Protein AF-A0A9E8CZF1-F1 (afdb_monomer_lite)

Organism: NCBI:txid2993536

Secondary structure (DSSP, 8-state):
---THHHHHHHHHHHHHHHHHHHHHHHHHHHS-----HHHHSPPSTTSPPPS-------THHHHHHHSSHHHHHHHHHHHHH--GGGG--

Foldseek 3Di:
DDDCVVCVVVVVCVCVVVVVVVVVVVCCVVVPDDDDDPVVVDDDDPPDHDDDDPDDDDDCVVVVVVPDPDVVVVVVVVVVVPDDVVVVVD

Structure (mmCIF, N/CA/C/O backbone):
data_AF-A0A9E8CZF1-F1
#
_entry.id   AF-A0A9E8CZF1-F1
#
loop_
_atom_site.group_PDB
_atom_site.id
_atom_site.type_symbol
_atom_site.label_atom_id
_atom_site.label_alt_id
_atom_site.label_comp_id
_atom_site.label_asym_id
_atom_site.label_entity_id
_atom_site.label_seq_id
_atom_site.pdbx_PDB_ins_code
_atom_site.Cartn_x
_atom_site.Cartn_y
_atom_site.Cartn_z
_atom_site.occupancy
_atom_site.B_iso_or_equiv
_atom_site.auth_seq_id
_atom_site.auth_comp_id
_atom_site.auth_asym_id
_atom_site.auth_atom_id
_atom_site.pdbx_PDB_model_num
ATOM 1 N N . MET A 1 1 ? 25.228 -12.741 -19.225 1.00 51.66 1 MET A N 1
ATOM 2 C CA . MET A 1 1 ? 25.778 -13.317 -17.979 1.00 51.66 1 MET A CA 1
ATOM 3 C C . MET A 1 1 ? 25.120 -12.579 -16.821 1.00 51.66 1 MET A C 1
ATOM 5 O O . MET A 1 1 ? 25.378 -11.394 -16.687 1.00 51.66 1 MET A O 1
ATOM 9 N N . PHE A 1 2 ? 24.201 -13.205 -16.080 1.00 57.28 2 PHE A N 1
ATOM 10 C CA . PHE A 1 2 ? 23.531 -12.559 -14.941 1.00 57.28 2 PHE A CA 1
ATOM 11 C C . PHE A 1 2 ? 24.503 -12.466 -13.759 1.00 57.28 2 PHE A C 1
ATOM 13 O O . PHE A 1 2 ? 24.958 -13.494 -13.259 1.00 57.28 2 PHE A O 1
ATOM 20 N N . LEU A 1 3 ? 24.840 -11.249 -13.329 1.00 65.25 3 LEU A N 1
ATOM 21 C CA . LEU A 1 3 ? 25.666 -10.997 -12.149 1.00 65.25 3 LEU A CA 1
ATOM 22 C C . LEU A 1 3 ? 24.741 -10.879 -10.929 1.00 65.25 3 LEU A C 1
ATOM 24 O O . LEU A 1 3 ? 24.223 -9.812 -10.621 1.00 65.25 3 LEU A O 1
ATOM 28 N N . LEU A 1 4 ? 24.503 -12.004 -10.248 1.00 71.12 4 LEU A N 1
ATOM 29 C CA . LEU A 1 4 ? 23.620 -12.078 -9.071 1.00 71.12 4 LEU A CA 1
ATOM 30 C C . LEU A 1 4 ? 24.039 -11.119 -7.941 1.00 71.12 4 LEU A C 1
ATOM 32 O O . LEU A 1 4 ? 23.198 -10.678 -7.16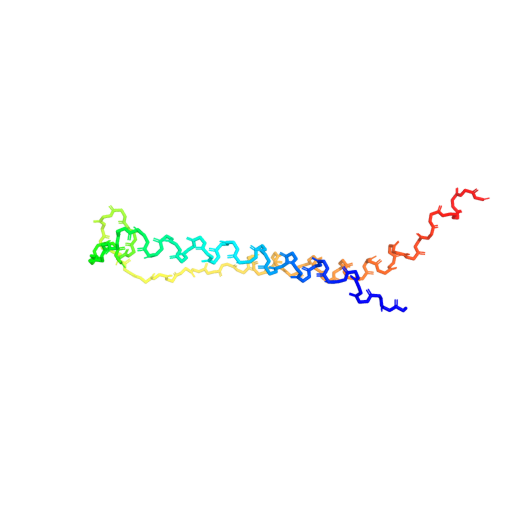9 1.00 71.12 4 LEU A O 1
ATOM 36 N N . TYR A 1 5 ? 25.317 -10.733 -7.903 1.00 70.06 5 TYR A N 1
ATOM 37 C CA . TYR A 1 5 ? 25.879 -9.817 -6.911 1.00 70.06 5 TYR A CA 1
ATOM 38 C C . TYR A 1 5 ? 25.190 -8.441 -6.872 1.00 70.06 5 TYR A C 1
ATOM 40 O O . TYR A 1 5 ? 25.079 -7.835 -5.811 1.00 70.06 5 TYR A O 1
ATOM 48 N N . GLU A 1 6 ? 24.678 -7.948 -8.003 1.00 72.88 6 GLU A N 1
ATOM 49 C CA . GLU A 1 6 ? 23.976 -6.656 -8.048 1.00 72.88 6 GLU A CA 1
ATOM 50 C C . GLU A 1 6 ? 22.579 -6.722 -7.405 1.00 72.88 6 GLU A C 1
ATOM 52 O O . GLU A 1 6 ? 22.075 -5.719 -6.898 1.00 72.88 6 GLU A O 1
ATOM 57 N N . TYR A 1 7 ? 21.976 -7.914 -7.347 1.00 85.75 7 TYR A N 1
ATOM 58 C CA . TYR A 1 7 ? 20.661 -8.140 -6.739 1.00 85.75 7 TYR A CA 1
ATOM 59 C C . TYR A 1 7 ? 20.722 -8.308 -5.214 1.00 85.75 7 TYR A C 1
ATOM 61 O O . TYR A 1 7 ? 19.698 -8.158 -4.549 1.00 85.75 7 TYR A O 1
ATOM 69 N N . GLU A 1 8 ? 21.898 -8.562 -4.636 1.00 86.50 8 GLU A N 1
ATOM 70 C CA . GLU A 1 8 ? 22.070 -8.672 -3.178 1.00 86.50 8 GLU A CA 1
ATOM 71 C C . GLU A 1 8 ? 21.655 -7.372 -2.472 1.00 86.50 8 GLU A C 1
ATOM 73 O O . GLU A 1 8 ? 20.907 -7.385 -1.491 1.00 86.50 8 GLU A O 1
ATOM 78 N N . SER A 1 9 ? 22.054 -6.226 -3.036 1.00 88.06 9 SER A N 1
ATOM 79 C CA . SER A 1 9 ? 21.656 -4.899 -2.551 1.00 88.06 9 SER A CA 1
ATOM 80 C C . SER A 1 9 ? 20.145 -4.674 -2.643 1.00 88.06 9 SER A C 1
ATOM 82 O O . SER A 1 9 ? 19.560 -4.062 -1.749 1.00 88.06 9 SER A O 1
ATOM 84 N N . PHE A 1 10 ? 19.497 -5.190 -3.693 1.00 91.19 10 PHE A N 1
ATOM 85 C CA . PHE A 1 10 ? 18.046 -5.107 -3.855 1.00 91.19 10 PHE A CA 1
ATOM 86 C C . PHE A 1 10 ? 17.318 -5.887 -2.754 1.00 91.19 10 PHE A C 1
ATOM 88 O O . PHE A 1 10 ? 16.428 -5.340 -2.102 1.00 91.19 10 PHE A O 1
ATOM 95 N N . TRP A 1 11 ? 17.724 -7.133 -2.493 1.00 92.25 11 TRP A N 1
ATOM 96 C CA . TRP A 1 11 ? 17.116 -7.956 -1.445 1.00 92.25 11 TRP A CA 1
ATOM 97 C C . TRP A 1 11 ? 17.340 -7.379 -0.050 1.00 92.25 11 TRP A C 1
ATOM 99 O O . TRP A 1 11 ? 16.398 -7.310 0.742 1.00 92.25 11 TRP A O 1
ATOM 109 N N . ALA A 1 12 ? 18.554 -6.902 0.236 1.00 92.75 12 ALA A N 1
ATOM 110 C CA . ALA A 1 12 ? 18.857 -6.225 1.491 1.00 92.75 12 ALA A CA 1
ATOM 111 C C . ALA A 1 12 ? 17.958 -4.994 1.692 1.00 92.75 12 ALA A C 1
ATOM 113 O O . ALA A 1 12 ? 17.349 -4.832 2.752 1.00 92.75 12 ALA A O 1
ATOM 114 N N . PHE A 1 13 ? 17.811 -4.159 0.659 1.00 94.56 13 PHE A N 1
ATOM 115 C CA . PHE A 1 13 ? 16.935 -2.993 0.707 1.00 94.56 13 PHE A CA 1
ATOM 116 C C . PHE A 1 13 ? 15.464 -3.377 0.905 1.00 94.56 13 PHE A C 1
ATOM 118 O O . PHE A 1 13 ? 14.775 -2.771 1.728 1.00 94.56 13 PHE A O 1
ATOM 125 N N . LEU A 1 14 ? 14.972 -4.397 0.199 1.00 95.69 14 LEU A N 1
ATOM 126 C CA . LEU A 1 14 ? 13.588 -4.865 0.297 1.00 95.69 14 LEU A CA 1
ATOM 127 C C . LEU A 1 14 ? 13.254 -5.363 1.711 1.00 95.69 14 LEU A C 1
ATOM 129 O O . LEU A 1 14 ? 12.203 -5.018 2.254 1.00 95.69 14 LEU A O 1
ATOM 133 N N . ILE A 1 15 ? 14.167 -6.113 2.335 1.00 97.06 15 ILE A N 1
ATOM 134 C CA . ILE A 1 15 ? 14.006 -6.606 3.710 1.00 97.06 15 ILE A CA 1
ATOM 135 C C . ILE A 1 15 ? 13.991 -5.444 4.706 1.00 97.06 15 ILE A C 1
ATOM 137 O O . ILE A 1 15 ? 13.100 -5.378 5.551 1.0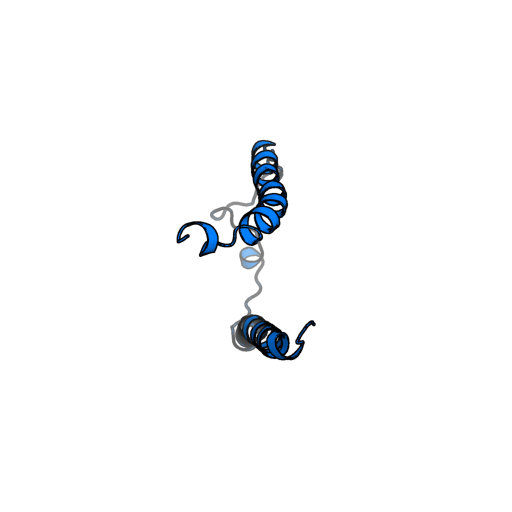0 97.06 15 ILE A O 1
ATOM 141 N N . ILE A 1 16 ? 14.945 -4.512 4.607 1.00 97.38 16 ILE A N 1
ATOM 142 C CA . ILE A 1 16 ? 15.035 -3.375 5.534 1.00 97.38 16 ILE A CA 1
ATOM 143 C C . ILE A 1 16 ? 13.801 -2.475 5.391 1.00 97.38 16 ILE A C 1
ATOM 145 O O . ILE A 1 16 ? 13.148 -2.160 6.386 1.00 97.38 16 ILE A O 1
ATOM 149 N N . SER A 1 17 ? 13.449 -2.097 4.159 1.00 97.44 17 SER A N 1
ATOM 150 C CA . SER A 1 17 ? 12.317 -1.205 3.877 1.00 97.44 17 SER A CA 1
ATOM 151 C C . SER A 1 17 ? 10.973 -1.800 4.289 1.00 97.44 17 SER A C 1
ATOM 153 O O . SER A 1 17 ? 10.140 -1.070 4.817 1.00 97.44 17 SER A O 1
ATOM 155 N N . SER A 1 18 ? 10.774 -3.110 4.124 1.00 97.75 18 SER A N 1
ATOM 156 C CA . SER A 1 18 ? 9.564 -3.804 4.588 1.00 97.75 18 SER A CA 1
ATOM 157 C C . SER A 1 18 ? 9.576 -4.039 6.101 1.00 97.75 18 SER A C 1
ATOM 159 O O . SER A 1 18 ? 8.532 -4.001 6.749 1.00 97.75 18 SER A O 1
ATOM 161 N N . GLY A 1 19 ? 10.754 -4.254 6.692 1.00 98.25 19 GLY A N 1
ATOM 162 C CA . GLY A 1 19 ? 10.920 -4.484 8.125 1.00 98.25 19 GLY A CA 1
ATOM 163 C C . GLY A 1 19 ? 10.564 -3.262 8.970 1.00 98.25 19 GLY A C 1
ATOM 164 O O . GLY A 1 19 ? 9.930 -3.408 10.013 1.00 98.25 19 GLY A O 1
ATOM 165 N N . ILE A 1 20 ? 10.903 -2.056 8.509 1.00 98.00 20 ILE A N 1
ATOM 166 C CA . ILE A 1 20 ? 10.611 -0.800 9.219 1.00 98.00 20 ILE A CA 1
ATOM 167 C C . ILE A 1 20 ? 9.111 -0.622 9.542 1.00 98.00 20 ILE A C 1
ATOM 169 O O . ILE A 1 20 ? 8.798 -0.457 10.724 1.00 98.00 20 ILE A O 1
ATOM 173 N N . PRO A 1 21 ? 8.160 -0.662 8.583 1.00 98.00 21 PRO A N 1
ATOM 174 C CA . PRO A 1 21 ? 6.740 -0.499 8.888 1.00 98.00 21 PRO A CA 1
ATOM 175 C C . PRO A 1 21 ? 6.202 -1.642 9.752 1.00 98.00 21 PRO A C 1
ATOM 177 O O . PRO A 1 21 ? 5.406 -1.390 10.652 1.00 98.00 21 PRO A O 1
ATOM 180 N N . ILE A 1 22 ? 6.671 -2.879 9.549 1.00 98.06 22 ILE A N 1
ATOM 181 C CA . ILE A 1 22 ? 6.283 -4.023 10.387 1.00 98.06 22 ILE A CA 1
ATOM 182 C C . ILE A 1 22 ? 6.685 -3.771 11.844 1.00 98.06 22 ILE A C 1
ATOM 184 O O . ILE A 1 22 ? 5.852 -3.879 12.743 1.00 98.06 22 ILE A O 1
ATOM 188 N N . LEU A 1 23 ? 7.939 -3.380 12.083 1.00 97.81 23 LEU A N 1
ATOM 189 C CA . LEU A 1 23 ? 8.430 -3.051 13.419 1.00 97.81 23 LEU A CA 1
ATOM 190 C C . LEU A 1 23 ? 7.678 -1.859 14.016 1.00 97.81 23 LEU A C 1
ATOM 192 O O . LEU A 1 23 ? 7.311 -1.908 15.187 1.00 97.81 23 LEU A O 1
ATOM 196 N N . ALA A 1 24 ? 7.390 -0.825 13.225 1.00 97.06 24 ALA A N 1
ATOM 197 C CA . ALA A 1 24 ? 6.619 0.327 13.683 1.00 97.06 24 ALA A CA 1
ATOM 198 C C . ALA A 1 24 ? 5.209 -0.074 14.153 1.00 97.06 24 ALA A C 1
ATOM 200 O O . ALA A 1 24 ? 4.787 0.332 15.239 1.00 97.06 24 ALA A O 1
ATOM 201 N N . PHE A 1 25 ? 4.502 -0.916 13.391 1.00 96.31 25 PHE A N 1
ATOM 202 C CA . PHE A 1 25 ? 3.189 -1.430 13.788 1.00 96.31 25 PHE A CA 1
ATOM 203 C C . PHE A 1 25 ? 3.264 -2.340 15.020 1.00 96.31 25 PHE A C 1
ATOM 205 O O . PHE A 1 25 ? 2.408 -2.227 15.898 1.00 96.31 25 PHE A O 1
ATOM 212 N N . LEU A 1 26 ? 4.288 -3.194 15.134 1.00 96.44 26 LEU A N 1
ATOM 213 C CA . LEU A 1 26 ? 4.495 -4.045 16.313 1.00 96.44 26 LEU A CA 1
ATOM 214 C C . LEU A 1 26 ? 4.746 -3.213 17.575 1.00 96.44 26 LEU A C 1
ATOM 216 O O . LEU A 1 26 ? 4.087 -3.422 18.591 1.00 96.44 26 LEU A O 1
ATOM 220 N N . ILE A 1 27 ? 5.653 -2.237 17.501 1.00 96.44 27 ILE A N 1
ATOM 221 C CA . ILE A 1 27 ? 5.957 -1.331 18.615 1.00 96.44 27 ILE A CA 1
ATOM 222 C C . ILE A 1 27 ? 4.700 -0.549 19.010 1.00 96.44 27 ILE A C 1
ATOM 224 O O . ILE A 1 27 ? 4.371 -0.477 20.194 1.00 96.44 27 ILE A O 1
ATOM 228 N N . SER A 1 28 ? 3.966 -0.005 18.034 1.00 94.56 28 SER A N 1
ATOM 229 C CA . SER A 1 28 ? 2.712 0.715 18.279 1.00 94.56 28 SER A CA 1
ATOM 230 C C . SER A 1 28 ? 1.659 -0.170 18.956 1.00 94.56 28 SER A C 1
ATOM 232 O O . SER A 1 28 ? 1.018 0.269 19.910 1.00 94.56 28 SER A O 1
ATOM 234 N N . GLY A 1 29 ? 1.518 -1.423 18.516 1.00 91.50 29 GLY A N 1
ATOM 235 C CA . GLY A 1 29 ? 0.575 -2.381 19.092 1.00 91.50 29 GLY A CA 1
ATOM 236 C C . GLY A 1 29 ? 0.924 -2.830 20.514 1.00 91.50 29 GLY A C 1
ATOM 237 O O . GLY A 1 29 ? 0.014 -3.134 21.283 1.00 91.50 29 GLY A O 1
ATOM 238 N N . VAL A 1 30 ? 2.214 -2.857 20.873 1.00 94.56 30 VAL A N 1
ATOM 239 C CA . VAL A 1 30 ? 2.684 -3.256 22.213 1.00 94.56 30 VAL A CA 1
ATOM 240 C C . VAL A 1 30 ? 2.688 -2.084 23.198 1.00 94.56 30 VAL A C 1
ATOM 242 O O . VAL A 1 30 ? 2.282 -2.256 24.344 1.00 94.56 30 VAL A O 1
ATOM 245 N N . LEU A 1 31 ? 3.148 -0.901 22.780 1.00 95.25 31 LEU A N 1
ATOM 246 C CA . LEU A 1 31 ? 3.287 0.263 23.665 1.00 95.25 31 LEU A CA 1
ATOM 247 C C . LEU A 1 31 ? 2.014 1.117 23.757 1.00 95.25 31 LEU A C 1
ATOM 249 O O . LEU A 1 31 ? 1.824 1.833 24.740 1.00 95.25 31 LEU A O 1
ATOM 253 N N . GLY A 1 32 ? 1.160 1.091 22.733 1.00 90.31 32 GLY A N 1
ATOM 254 C CA . GLY A 1 32 ? -0.037 1.923 22.671 1.00 90.31 32 GLY A CA 1
ATOM 255 C C . GLY A 1 32 ? -1.167 1.417 23.579 1.00 90.31 32 GLY A C 1
ATOM 256 O O . GLY A 1 32 ? -1.386 0.210 23.683 1.00 90.31 32 GLY A O 1
ATOM 257 N N . PRO A 1 33 ? -1.957 2.308 24.208 1.00 87.88 33 PRO A N 1
ATOM 258 C CA . PRO A 1 33 ? -3.122 1.896 24.981 1.00 87.88 33 PRO A CA 1
ATOM 259 C C . PRO A 1 33 ? -4.206 1.309 24.064 1.00 87.88 33 PRO A C 1
ATOM 261 O O . PRO A 1 33 ? -4.853 2.008 23.277 1.00 87.88 33 PRO A O 1
ATOM 264 N N . VAL A 1 34 ? -4.461 0.009 24.196 1.00 82.31 34 VAL A N 1
ATOM 265 C CA . VAL A 1 34 ? -5.488 -0.689 23.416 1.00 82.31 34 VAL A CA 1
ATOM 266 C C . VAL A 1 34 ? -6.830 -0.639 24.147 1.00 82.31 34 VAL A C 1
ATOM 268 O O . VAL A 1 34 ? -7.183 -1.532 24.912 1.00 82.31 34 VAL A O 1
ATOM 271 N N . ARG A 1 35 ? -7.631 0.402 23.890 1.00 84.00 35 ARG A N 1
ATOM 272 C CA . ARG A 1 35 ? -9.053 0.411 24.283 1.00 84.00 35 ARG A CA 1
ATOM 273 C C . ARG A 1 35 ? -9.882 -0.250 23.186 1.00 84.00 35 ARG A C 1
ATOM 275 O O . ARG A 1 35 ? -9.908 0.266 22.069 1.00 84.00 35 ARG A O 1
ATOM 282 N N . LYS A 1 36 ? -10.544 -1.364 23.508 1.00 82.06 36 LYS A N 1
ATOM 283 C CA . LYS A 1 36 ? -11.542 -2.031 22.658 1.00 82.06 36 LYS A CA 1
ATOM 284 C C . LYS A 1 36 ? -12.921 -1.697 23.216 1.00 82.06 36 LYS A C 1
ATOM 286 O O . LYS A 1 36 ? -13.243 -2.099 24.327 1.00 82.06 36 LYS A O 1
ATOM 291 N N . GLY A 1 37 ? -13.690 -0.901 22.485 1.00 87.31 37 GLY A N 1
ATOM 292 C CA . GLY A 1 37 ? -15.073 -0.569 22.820 1.00 87.31 37 GLY A CA 1
ATOM 293 C C . GLY A 1 37 ? -15.947 -0.759 21.583 1.00 87.31 37 GLY A C 1
ATOM 294 O O . GLY A 1 37 ? -15.414 -0.615 20.482 1.00 87.31 37 GLY A O 1
ATOM 295 N N . PRO A 1 38 ? -17.243 -1.072 21.744 1.00 84.81 38 PRO A N 1
ATOM 296 C CA . PRO A 1 38 ? -18.142 -1.345 20.622 1.00 84.81 38 PRO A CA 1
ATOM 297 C C . PRO A 1 38 ? -18.161 -0.191 19.609 1.00 84.81 38 PRO A C 1
ATOM 299 O O . PRO A 1 38 ? -17.960 -0.428 18.428 1.00 84.81 38 PRO A O 1
ATOM 302 N N . GLU A 1 39 ? -18.226 1.052 20.090 1.00 85.00 39 GLU A N 1
ATOM 303 C CA . GLU A 1 39 ? -18.218 2.269 19.259 1.00 85.00 39 GLU A CA 1
ATOM 304 C C . GLU A 1 39 ? -16.902 2.513 18.501 1.00 85.00 39 GLU A C 1
ATOM 306 O O . GLU A 1 39 ? -16.869 3.142 17.455 1.00 85.00 39 GLU A O 1
ATOM 311 N N . LYS A 1 40 ? -15.767 2.031 19.021 1.00 85.56 40 LYS A N 1
ATOM 312 C CA . LYS A 1 40 ? -14.472 2.176 18.332 1.00 85.56 40 LYS A CA 1
ATOM 313 C C . LYS A 1 40 ? -14.294 1.124 17.232 1.00 85.56 40 LYS A C 1
ATOM 315 O O . LYS A 1 40 ? -13.421 1.264 16.382 1.00 85.56 40 LYS A O 1
ATOM 320 N N . LEU A 1 41 ? -15.052 0.033 17.320 1.00 89.25 41 LEU A N 1
ATOM 321 C CA . LEU A 1 41 ? -15.011 -1.092 16.390 1.00 89.25 41 LEU A CA 1
ATOM 322 C C . LEU A 1 41 ? -16.161 -1.045 15.373 1.00 89.25 41 LEU A C 1
ATOM 324 O O . LEU A 1 41 ? -16.175 -1.871 14.463 1.00 89.25 41 LEU A O 1
ATOM 328 N N . SER A 1 42 ? -17.107 -0.113 15.518 1.00 87.94 42 SER A N 1
ATOM 329 C CA . SER A 1 42 ? -18.142 0.154 14.525 1.00 87.94 42 SER A CA 1
ATOM 330 C C . SER A 1 42 ? -17.591 1.000 13.373 1.00 87.94 42 SER A C 1
ATOM 332 O O . SER A 1 42 ? -16.614 1.741 13.511 1.00 87.94 42 SER A O 1
ATOM 334 N N . SER A 1 43 ? -18.212 0.862 12.202 1.00 88.19 43 SER A N 1
ATOM 335 C CA . SER A 1 43 ? -17.935 1.728 11.058 1.00 88.19 43 SER A CA 1
ATOM 336 C C . SER A 1 43 ? -18.332 3.167 11.378 1.00 88.19 43 SER A C 1
ATOM 338 O O . SER A 1 43 ? -19.384 3.412 11.964 1.00 88.19 43 SER A O 1
ATOM 340 N N . TYR A 1 44 ? -17.500 4.121 10.967 1.00 86.81 44 TYR A N 1
ATOM 341 C CA . TYR A 1 44 ? -17.794 5.537 11.150 1.00 86.81 44 TYR A CA 1
ATOM 342 C C . TYR A 1 44 ? -18.916 5.993 10.205 1.00 86.81 44 TYR A C 1
ATOM 344 O O . TYR A 1 44 ? -18.735 5.963 8.992 1.00 86.81 44 TYR A O 1
ATOM 352 N N . GLU A 1 45 ? -20.023 6.472 10.774 1.00 87.31 45 GLU A N 1
ATOM 353 C CA . GLU A 1 45 ? -21.170 7.044 10.048 1.00 87.31 45 GLU A CA 1
ATOM 354 C C . GLU A 1 45 ? -21.682 8.305 10.780 1.00 87.31 45 GLU A C 1
ATOM 356 O O . GLU A 1 45 ? -22.839 8.419 11.172 1.00 87.31 45 GLU A O 1
ATOM 361 N N . SER A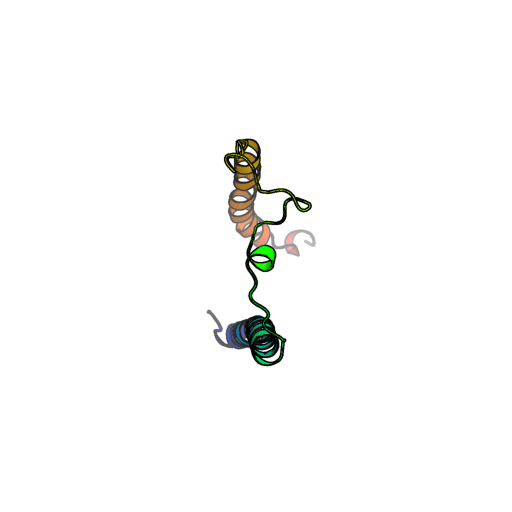 1 46 ? -20.772 9.242 11.090 1.00 86.12 46 SER A N 1
ATOM 362 C CA . SER A 1 46 ? -21.085 10.527 11.753 1.00 86.12 46 SER A CA 1
ATOM 363 C C . SER A 1 46 ? -21.909 10.436 13.058 1.00 86.12 46 SER A C 1
ATOM 365 O O . SER A 1 46 ? -22.560 11.404 13.447 1.00 86.12 46 SER A O 1
ATOM 367 N N . GLY A 1 47 ? -21.841 9.301 13.765 1.00 84.25 47 GLY A N 1
ATOM 368 C CA . GLY A 1 47 ? -22.565 9.048 15.019 1.00 84.25 47 GLY A CA 1
ATOM 369 C C . GLY A 1 47 ? -23.970 8.460 14.846 1.00 84.25 47 GLY A C 1
ATOM 370 O O . GLY A 1 47 ? -24.730 8.421 15.811 1.00 84.25 47 GLY A O 1
ATOM 371 N N . ILE A 1 48 ? -24.327 8.028 13.635 1.00 84.31 48 ILE A N 1
ATOM 372 C CA . ILE A 1 48 ? -25.584 7.341 13.322 1.00 84.31 48 ILE A CA 1
ATOM 373 C C . ILE A 1 48 ? -25.282 5.859 13.072 1.00 84.31 48 ILE A C 1
ATOM 375 O O . ILE A 1 48 ? -24.185 5.500 12.651 1.00 84.31 48 ILE A O 1
ATOM 379 N N . GLU A 1 49 ? -26.242 4.977 13.344 1.00 85.31 49 GLU A N 1
ATOM 380 C CA . GLU A 1 49 ? -26.103 3.572 12.965 1.00 85.31 49 GLU A CA 1
ATOM 381 C C . GLU A 1 49 ? -26.101 3.439 11.432 1.00 85.31 49 GLU A C 1
ATOM 383 O O . GLU A 1 49 ? -26.996 3.986 10.777 1.00 85.31 49 GLU A O 1
ATOM 388 N N . PRO A 1 50 ? -25.127 2.722 10.841 1.00 83.56 50 PRO A N 1
ATOM 389 C CA . PRO A 1 50 ? -25.081 2.524 9.401 1.00 83.56 50 PRO A CA 1
ATOM 390 C C . PRO A 1 50 ? -26.349 1.798 8.953 1.00 83.56 50 PRO A C 1
ATOM 392 O O . PRO A 1 50 ? -26.622 0.672 9.369 1.00 83.56 50 PRO A O 1
ATOM 395 N N . MET A 1 51 ? -27.140 2.463 8.113 1.00 79.38 51 MET A N 1
ATOM 396 C CA . MET A 1 51 ? -28.382 1.911 7.586 1.00 79.38 51 MET A CA 1
ATOM 397 C C . MET A 1 51 ? -28.200 1.431 6.152 1.00 79.38 51 MET A C 1
ATOM 399 O O . MET A 1 51 ? -27.694 2.151 5.293 1.00 79.38 51 MET A O 1
ATOM 403 N N . GLY A 1 52 ? -28.720 0.237 5.885 1.00 80.19 52 GLY A N 1
ATOM 404 C CA . GLY A 1 52 ? -28.765 -0.334 4.551 1.00 80.19 52 GLY A CA 1
ATOM 405 C C . GLY A 1 52 ? -27.512 -1.110 4.167 1.00 80.19 52 GLY A C 1
ATOM 406 O O . GLY A 1 52 ? -26.676 -1.483 4.986 1.00 80.19 52 GLY A O 1
ATOM 407 N N . ASP A 1 53 ? -27.454 -1.402 2.881 1.00 79.69 53 ASP A N 1
ATOM 408 C CA . ASP A 1 53 ? -26.539 -2.351 2.278 1.00 79.69 53 ASP A CA 1
ATOM 409 C C . ASP A 1 53 ? -25.378 -1.577 1.632 1.00 79.69 53 ASP A C 1
ATOM 411 O O . ASP A 1 53 ? -25.608 -0.666 0.837 1.00 79.69 53 ASP A O 1
ATOM 415 N N . ALA A 1 54 ? -24.122 -1.930 1.934 1.00 79.25 54 ALA A N 1
ATOM 416 C CA . ALA A 1 54 ? -22.927 -1.236 1.417 1.00 79.25 54 ALA A CA 1
ATOM 417 C C . ALA A 1 54 ? -22.637 -1.528 -0.076 1.00 79.25 54 ALA A C 1
ATOM 419 O O . ALA A 1 54 ? -21.494 -1.465 -0.539 1.00 79.25 54 ALA A O 1
ATOM 420 N N . TRP A 1 55 ? -23.669 -1.882 -0.842 1.00 82.38 55 TRP A N 1
ATOM 421 C CA . TRP A 1 55 ? -23.567 -2.230 -2.249 1.00 82.38 55 TRP A CA 1
ATOM 422 C C . TRP A 1 55 ? -23.451 -0.970 -3.094 1.00 82.38 55 TRP A C 1
ATOM 424 O O . TRP A 1 55 ? -24.431 -0.310 -3.437 1.00 82.38 55 TRP A O 1
ATOM 434 N N . LEU A 1 56 ? -22.217 -0.657 -3.475 1.00 82.06 56 LEU A N 1
ATOM 435 C CA . LEU A 1 56 ? -21.945 0.364 -4.471 1.00 82.06 56 LEU A CA 1
ATOM 436 C C . LEU A 1 56 ? -21.974 -0.250 -5.875 1.00 82.06 56 LEU A C 1
ATOM 438 O O . LEU A 1 56 ? -21.342 -1.271 -6.143 1.00 82.06 56 LEU A O 1
ATOM 442 N N . GLN A 1 57 ? -22.646 0.424 -6.809 1.00 83.81 57 GLN A N 1
ATOM 443 C CA . GLN A 1 57 ? -22.519 0.107 -8.230 1.00 83.81 57 GLN A CA 1
ATOM 444 C C . GLN A 1 57 ? -21.110 0.462 -8.716 1.00 83.81 57 GLN A C 1
ATOM 446 O O . GLN A 1 57 ? -20.808 1.622 -9.023 1.00 83.81 57 GLN A O 1
ATOM 451 N N . PHE A 1 58 ? -20.238 -0.5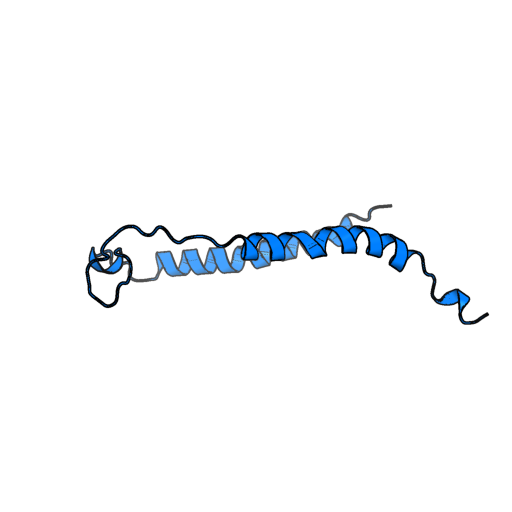43 -8.803 1.00 83.44 58 PHE A N 1
ATOM 452 C CA . PHE A 1 58 ? -18.907 -0.363 -9.364 1.00 83.44 58 PHE A CA 1
ATOM 453 C C . PHE A 1 58 ? -19.023 -0.111 -10.868 1.00 83.44 58 PHE A C 1
ATOM 455 O O . PHE A 1 58 ? -19.523 -0.934 -11.634 1.00 83.44 58 PHE A O 1
ATOM 462 N N . ARG A 1 59 ? -18.609 1.078 -11.305 1.00 89.31 59 ARG A N 1
ATOM 463 C CA . ARG A 1 59 ? -18.767 1.491 -12.701 1.00 89.31 59 ARG A CA 1
ATOM 464 C C . ARG A 1 59 ? -17.669 0.870 -13.560 1.00 89.31 59 ARG A C 1
ATOM 466 O O . ARG A 1 59 ? -16.494 0.973 -13.222 1.00 89.31 59 ARG A O 1
ATOM 473 N N . ILE A 1 60 ? -18.041 0.348 -14.730 1.00 90.88 60 ILE A N 1
ATOM 474 C CA . ILE A 1 60 ? -17.115 -0.287 -15.689 1.00 90.88 60 ILE A CA 1
ATOM 475 C C . ILE A 1 60 ? -15.926 0.604 -16.088 1.00 90.88 60 ILE A C 1
ATOM 477 O O . ILE A 1 60 ? -14.852 0.108 -16.408 1.00 90.88 60 ILE A O 1
ATOM 481 N N . ARG A 1 61 ? -16.076 1.931 -16.001 1.00 90.25 61 ARG A N 1
ATOM 482 C CA . ARG A 1 61 ? -15.003 2.892 -16.293 1.00 90.25 61 ARG A CA 1
ATOM 483 C C . ARG A 1 61 ? -13.716 2.639 -15.503 1.00 90.25 61 ARG A C 1
ATOM 485 O O . ARG A 1 61 ? -12.645 2.823 -16.061 1.00 90.25 61 ARG A O 1
ATOM 492 N N . TYR A 1 62 ? -13.799 2.186 -14.248 1.00 89.50 62 TYR A N 1
ATOM 493 C CA . TYR A 1 62 ? -12.604 1.893 -13.444 1.00 89.50 62 TYR A CA 1
ATOM 494 C C . TYR A 1 62 ? -11.801 0.720 -14.019 1.00 89.50 62 TYR A C 1
ATOM 496 O O . TYR A 1 62 ? -10.577 0.750 -14.009 1.00 89.50 62 TYR A O 1
ATOM 504 N N . TYR A 1 63 ? -12.491 -0.275 -14.581 1.00 88.19 63 TYR A N 1
ATOM 505 C CA . TYR A 1 63 ? -11.868 -1.396 -15.279 1.00 88.19 63 TYR A CA 1
ATOM 506 C C . TYR A 1 63 ? -11.231 -0.956 -16.602 1.00 88.19 63 TYR A C 1
ATOM 508 O O . TYR A 1 63 ? -10.097 -1.324 -16.889 1.00 88.19 63 TYR A O 1
ATOM 516 N N . MET A 1 64 ? -11.922 -0.109 -17.374 1.00 87.81 64 MET A N 1
ATOM 517 C CA . MET A 1 64 ? -11.395 0.398 -18.647 1.00 87.81 64 MET A CA 1
ATOM 518 C C . MET A 1 64 ? -10.075 1.166 -18.474 1.00 87.81 64 MET A C 1
ATOM 520 O O . MET A 1 64 ? -9.185 1.014 -19.303 1.00 87.81 64 MET A O 1
ATOM 524 N N . PHE A 1 65 ? -9.917 1.945 -17.396 1.00 85.06 65 PHE A N 1
ATOM 525 C CA . PHE A 1 65 ? -8.662 2.659 -17.120 1.00 85.06 65 PHE A CA 1
ATOM 526 C C . PHE A 1 65 ? -7.484 1.732 -16.795 1.00 85.06 65 PHE A C 1
ATOM 528 O O . PHE A 1 65 ? -6.351 2.064 -17.127 1.00 85.06 65 PHE A O 1
ATOM 535 N N . ALA A 1 66 ? -7.732 0.587 -16.158 1.00 86.25 66 ALA A N 1
ATOM 536 C CA . ALA A 1 66 ? -6.666 -0.301 -15.702 1.00 86.25 66 ALA A CA 1
ATOM 537 C C . ALA A 1 66 ? -6.006 -1.114 -16.833 1.00 86.25 66 ALA A C 1
ATOM 539 O O . ALA A 1 66 ? -4.899 -1.606 -16.650 1.00 86.25 66 ALA A O 1
ATOM 540 N N . LEU A 1 67 ? -6.666 -1.279 -17.985 1.00 79.38 67 LEU A N 1
ATOM 541 C CA . LEU A 1 67 ? -6.226 -2.228 -19.016 1.00 79.38 67 LEU A CA 1
ATOM 542 C C . LEU A 1 67 ? -5.259 -1.672 -20.066 1.00 79.38 67 LEU A C 1
ATOM 544 O O . LEU A 1 67 ? -4.477 -2.433 -20.624 1.00 79.38 67 LEU A O 1
ATOM 548 N N . VAL A 1 68 ? -5.365 -0.391 -20.414 1.00 74.44 68 VAL A N 1
ATOM 549 C CA . VAL A 1 68 ? -4.924 0.059 -21.748 1.00 74.44 68 VAL A CA 1
ATOM 550 C C . VAL A 1 68 ? -3.405 0.209 -21.872 1.00 74.44 68 VAL A C 1
ATOM 552 O O . VAL A 1 68 ? -2.857 -0.071 -22.929 1.00 74.44 68 VAL A O 1
ATOM 555 N N . PHE A 1 69 ? -2.702 0.612 -20.813 1.00 76.12 69 PHE A N 1
ATOM 556 C CA . PHE A 1 69 ? -1.357 1.178 -20.981 1.00 76.12 69 PHE A CA 1
ATOM 557 C C . PHE A 1 69 ? -0.191 0.251 -20.629 1.00 76.12 69 PHE A C 1
ATOM 559 O O . PHE A 1 69 ? 0.934 0.527 -21.031 1.00 76.12 69 PHE A O 1
ATOM 566 N N . ASP A 1 70 ? -0.419 -0.840 -19.899 1.00 80.69 70 ASP A N 1
ATOM 567 C CA . ASP A 1 70 ? 0.692 -1.651 -19.382 1.00 80.69 70 ASP A CA 1
ATOM 568 C C . ASP A 1 70 ? 1.330 -2.509 -20.491 1.00 80.69 70 ASP A C 1
ATOM 570 O O . ASP A 1 70 ? 2.531 -2.446 -20.756 1.00 80.69 70 ASP A O 1
ATOM 574 N N . VAL A 1 71 ? 0.499 -3.222 -21.256 1.00 84.44 71 VAL A N 1
ATOM 575 C CA . VAL A 1 71 ? 0.956 -4.161 -22.293 1.00 84.44 71 VAL A CA 1
ATOM 576 C C . VAL A 1 71 ? 1.686 -3.464 -23.445 1.00 84.44 71 VAL A C 1
ATOM 578 O O . VAL A 1 71 ? 2.661 -4.004 -23.963 1.00 84.44 71 VAL A O 1
ATOM 581 N N . GLU A 1 72 ? 1.260 -2.263 -23.839 1.00 88.00 72 GLU A N 1
ATOM 582 C CA . GLU A 1 72 ? 1.899 -1.515 -24.931 1.00 88.00 72 GLU A CA 1
ATOM 583 C C . GLU A 1 72 ? 3.360 -1.173 -24.601 1.00 88.00 72 GLU A C 1
ATOM 585 O O . GLU A 1 72 ? 4.244 -1.324 -25.447 1.00 88.00 72 GLU A O 1
ATOM 590 N N . THR A 1 73 ? 3.642 -0.788 -23.351 1.00 87.69 73 THR A N 1
ATOM 591 C CA . THR A 1 73 ? 5.001 -0.419 -22.928 1.00 87.69 73 THR A CA 1
ATOM 592 C C . THR A 1 73 ? 5.972 -1.592 -22.993 1.00 87.69 73 THR A C 1
ATOM 594 O O . THR A 1 73 ? 7.103 -1.414 -23.446 1.00 87.69 73 THR A O 1
ATOM 597 N N . VAL A 1 74 ? 5.527 -2.808 -22.652 1.00 89.81 74 VAL A N 1
ATOM 598 C CA . VAL A 1 74 ? 6.342 -4.033 -22.732 1.00 89.81 74 VAL A CA 1
ATOM 599 C C . VAL A 1 74 ? 6.875 -4.271 -24.150 1.00 89.81 74 VAL A C 1
ATOM 601 O O . VAL A 1 74 ? 8.006 -4.727 -24.303 1.00 89.81 74 VAL A O 1
ATOM 604 N N . PHE A 1 75 ? 6.111 -3.918 -25.189 1.00 88.00 75 PHE A N 1
ATOM 605 C CA . PHE A 1 75 ? 6.558 -4.020 -26.584 1.00 88.00 75 PHE A CA 1
ATOM 606 C C . PHE A 1 75 ? 7.438 -2.846 -27.030 1.00 88.00 75 PHE A C 1
ATOM 608 O O . PHE A 1 75 ? 8.323 -3.027 -27.869 1.00 88.00 75 PHE A O 1
ATOM 615 N N . LEU A 1 76 ? 7.236 -1.656 -26.461 1.00 89.56 76 LEU A N 1
ATOM 616 C CA . LEU A 1 76 ? 8.061 -0.483 -26.753 1.00 89.56 76 LEU A CA 1
ATOM 617 C C . LEU A 1 76 ? 9.464 -0.580 -26.135 1.00 89.56 76 LEU A C 1
ATOM 619 O O . LEU A 1 76 ? 10.410 -0.081 -26.740 1.00 89.56 76 LEU A O 1
ATOM 623 N N . TYR A 1 77 ? 9.634 -1.239 -24.981 1.00 89.69 77 TYR A N 1
ATOM 624 C CA . TYR A 1 77 ? 10.937 -1.355 -24.306 1.00 89.69 77 TYR A CA 1
ATOM 625 C C . TYR A 1 77 ? 12.028 -2.017 -25.174 1.00 89.69 77 TYR A C 1
ATOM 627 O O . TYR A 1 77 ? 13.089 -1.409 -25.330 1.00 89.69 77 TYR A O 1
ATOM 635 N N . PRO A 1 78 ? 11.823 -3.204 -25.785 1.00 89.88 78 PRO A N 1
ATOM 636 C CA . PRO A 1 78 ? 12.828 -3.813 -26.657 1.00 89.88 78 PRO A CA 1
ATOM 637 C C . PRO A 1 78 ? 13.155 -2.964 -27.889 1.00 89.88 78 PRO A C 1
ATOM 639 O O . PRO A 1 78 ? 14.323 -2.851 -28.255 1.00 89.88 78 PRO A O 1
ATOM 642 N N . TRP A 1 79 ? 12.139 -2.341 -28.503 1.00 89.12 79 TRP A N 1
ATOM 643 C CA . TRP A 1 79 ? 12.326 -1.415 -29.624 1.00 89.12 79 TRP A CA 1
ATOM 644 C C . TRP A 1 79 ? 13.196 -0.228 -29.197 1.00 89.12 79 TRP A C 1
ATOM 646 O O . TRP A 1 79 ? 14.229 0.008 -29.816 1.00 89.12 79 TRP A O 1
ATOM 656 N N . ALA A 1 80 ? 12.860 0.441 -28.090 1.00 88.56 80 ALA A N 1
ATOM 657 C CA . ALA A 1 80 ? 13.605 1.586 -27.568 1.00 88.56 80 ALA A CA 1
ATOM 658 C C . ALA A 1 80 ? 15.061 1.238 -27.212 1.00 88.56 80 ALA A C 1
ATOM 660 O O . ALA A 1 80 ? 15.966 2.006 -27.522 1.00 88.56 80 ALA A O 1
ATOM 661 N N . MET A 1 81 ? 15.296 0.065 -26.616 1.00 87.88 81 MET A N 1
ATOM 662 C CA . MET A 1 81 ? 16.642 -0.410 -26.266 1.00 87.88 81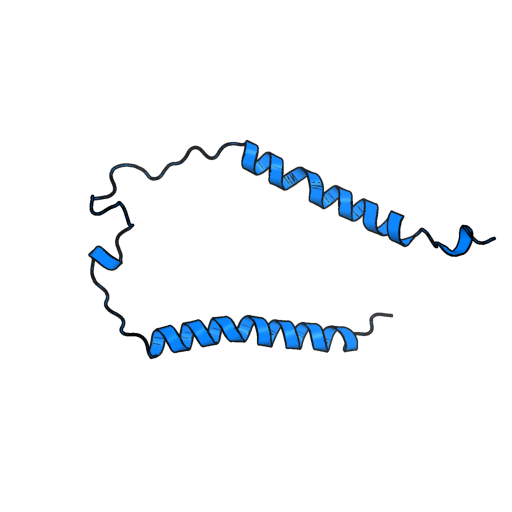 MET A CA 1
ATOM 663 C C . MET A 1 81 ? 17.490 -0.793 -27.488 1.00 87.88 81 MET A C 1
ATOM 665 O O . MET A 1 81 ? 18.710 -0.863 -27.375 1.00 87.88 81 MET A O 1
ATOM 669 N N . SER A 1 82 ? 16.867 -1.056 -28.643 1.00 85.44 82 SER A N 1
ATOM 670 C CA . SER A 1 82 ? 17.575 -1.413 -29.880 1.00 85.44 82 SER A CA 1
ATOM 671 C C . SER A 1 82 ? 18.093 -0.209 -30.677 1.00 85.44 82 SER A C 1
ATOM 673 O O . SER A 1 82 ? 18.908 -0.395 -31.581 1.00 85.44 82 SER A O 1
ATOM 675 N N . PHE A 1 83 ? 17.673 1.019 -30.341 1.00 80.81 83 PHE A N 1
ATOM 676 C CA . PHE A 1 83 ? 18.252 2.228 -30.931 1.00 80.81 83 PHE A CA 1
ATOM 677 C C . PHE A 1 83 ? 19.569 2.560 -30.241 1.00 80.81 83 PHE A C 1
ATOM 679 O O . PHE A 1 83 ? 19.593 3.130 -29.151 1.00 80.81 83 PHE A O 1
ATOM 686 N N . ASP A 1 84 ? 20.672 2.241 -30.910 1.00 66.81 84 ASP A N 1
ATOM 687 C CA . ASP A 1 84 ? 21.965 2.809 -30.561 1.00 66.81 84 ASP A CA 1
ATOM 688 C C . ASP A 1 84 ? 22.020 4.252 -31.086 1.00 66.81 84 ASP A C 1
ATOM 690 O O . ASP A 1 84 ? 21.993 4.511 -32.292 1.00 66.81 84 ASP A O 1
ATOM 694 N N . TRP A 1 85 ? 22.066 5.223 -30.177 1.00 63.12 85 TRP A N 1
ATOM 695 C CA . TRP A 1 85 ? 22.145 6.649 -30.515 1.00 63.12 85 TRP A CA 1
ATOM 696 C C . TRP A 1 85 ? 23.472 7.023 -31.211 1.00 63.12 85 TRP A C 1
ATOM 698 O O . TRP A 1 85 ? 23.618 8.147 -31.692 1.00 63.12 85 TRP A O 1
ATOM 708 N N . GLY A 1 86 ? 24.426 6.086 -31.313 1.00 58.72 86 GLY A N 1
ATOM 709 C CA . GLY A 1 86 ? 25.694 6.246 -32.029 1.00 58.72 86 GLY A CA 1
ATOM 710 C C . GLY A 1 86 ? 25.585 6.374 -33.556 1.00 58.72 86 GLY A C 1
ATOM 711 O O . GLY A 1 86 ? 26.514 6.883 -34.177 1.00 58.72 86 GLY A O 1
ATOM 712 N N . TYR A 1 87 ? 24.461 5.993 -34.176 1.00 57.94 87 TYR A N 1
ATOM 713 C CA . TYR A 1 87 ? 24.267 6.115 -35.634 1.00 57.94 87 TYR A CA 1
ATOM 714 C C . TYR A 1 87 ? 23.852 7.517 -36.112 1.00 57.94 87 TYR A C 1
ATOM 716 O O . TYR A 1 87 ? 23.766 7.743 -37.312 1.00 57.94 87 TYR A O 1
ATOM 724 N N . LEU A 1 88 ? 23.579 8.456 -35.198 1.00 60.75 88 LEU A N 1
ATOM 725 C CA . LEU A 1 88 ? 23.229 9.849 -35.526 1.00 60.75 88 LEU A CA 1
ATOM 726 C C . LEU A 1 88 ? 24.446 10.795 -35.569 1.00 60.75 88 LEU A C 1
ATOM 728 O O . LEU A 1 88 ? 24.283 11.982 -35.847 1.00 60.75 88 LEU A O 1
ATOM 732 N N . TYR A 1 89 ? 25.652 10.284 -35.294 1.00 56.72 89 TYR A N 1
ATOM 733 C CA . TYR A 1 89 ? 26.910 11.047 -35.286 1.00 56.72 89 TYR A CA 1
ATOM 734 C C . TYR A 1 89 ? 27.967 10.518 -36.281 1.00 56.72 89 TYR A C 1
ATOM 736 O O . TYR A 1 89 ? 29.142 10.875 -36.174 1.00 56.72 89 TYR A O 1
ATOM 744 N N . LEU A 1 90 ? 27.548 9.710 -37.260 1.00 53.91 90 LEU A N 1
ATOM 745 C CA . LEU A 1 90 ? 28.278 9.385 -38.495 1.00 53.91 90 LEU A CA 1
ATOM 746 C C . LEU A 1 90 ? 27.371 9.667 -39.698 1.00 53.91 90 LEU A C 1
ATOM 748 O O . LEU A 1 90 ? 27.929 9.945 -40.782 1.00 53.91 90 LEU A O 1
#

pLDDT: mean 84.6, std 10.99, range [51.66, 98.25]

Radius of gyration: 25.39 Å; chains: 1; bounding box: 57×24×64 Å

InterPro domains:
  IPR000440 NADH:ubiquinone/plastoquinone oxidoreductase, chain 3 [PF00507] (22-84)
  IPR000440 NADH:ubiquinone/plastoquinone oxidoreductase, chain 3 [PTHR11058] (7-84)
  IPR038430 NADH:ubiquinone oxidoreductase, subunit 3 superfamily [G3DSA:1.20.58.1610] (1-90)

Sequence (90 aa):
MFLLYEYESFWAFLIISSGIPILAFLISGVLGPVRKGPEKLSSYESGIEPMGDAWLQFRIRYYMFALVFDVETVFLYPWAMSFDWGYLYL

=== Feature glossary ===
The record interleaves many kinds of information about one protein. Here is each kind framed as the question it answers.

Q: What does the local fold look like, residue by residue?
A: The Foldseek 3Di string encodes local tertiary geometry as a 20-letter alphabet — one character per residue — derived from the relative positions of nearby Cα atoms. Unlike the amino-acid sequence, 3Di is a direct function of the 3D structure, so two proteins with the same fold have similar 3Di strings even at low sequence identity.

Q: Which residues are in helices, strands, or loops?
A: The SS8 string is DSSP's per-residue secondary-structure call. α-helix (H) means an i→i+4 H-bond ladder; β-strand (E) means the residue participates in a β-sheet; 3₁₀ (G) and π (I) are tighter and wider helices; T/S are turns/bends; '-' is loop.

Q: How big and how compact is the whole molecule?
A: Radius of gyration (Rg) is the root-mean-square distance of Cα atoms from their centroid — a single number for overall size and compactness. A globular domain of N residues has Rg ≈ 2.2·N^0.38 Å; an extended or disordered chain has a much larger Rg. The Cα contact count is the number of residue pairs whose Cα atoms are within 8 Å and are more than four positions apart in sequence — a standard proxy for tertiary packing density. The bounding box is the smallest axis-aligned box enclosing all Cα atoms.

Q: Where is each backbone atom in 3D?
A: Structure coordinates are given as an mmCIF _atom_site loop: one row per atom with element, residue name, chain id, sequence number, and x/y/z position in Å. Only the four main-chain atoms per residue are included here; side chains are omitted to keep the record compact.

Q: What is the amino-acid chain?
A: Primary structure: the covalent order of the twenty standard amino acids along the backbone. Two proteins with the same sequence will (almost always) fold to the same structure; two with 30% identity often share a fold but not the details.

Q: What if only a Cα trace is available?
A: Three-state sec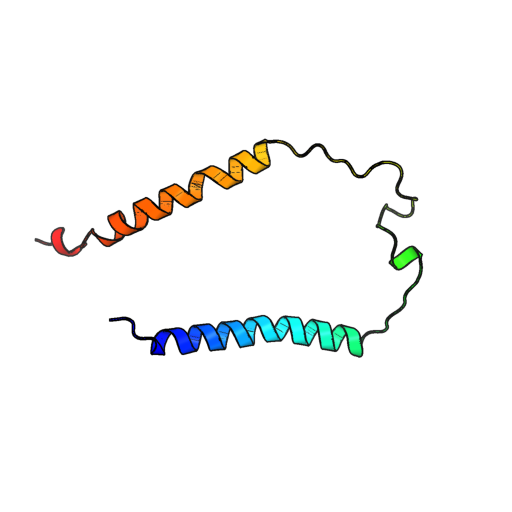ondary structure (P-SEA) collapses the eight DSSP classes into helix (a), strand (b), and coil (c). P-SEA assigns these from Cα geometry alone — distances and angles — without requiring backbone oxygens, so it works on any Cα trace.

Q: What family and function is it annotated with?
A: Database cross-references. InterPro integrates a dozen domain/family signature databases into unified entries with residue-range hits. GO terms attach function/process/location labels with evidence codes. CATH codes position the fold in a four-level structural taxonomy. Organism is the NCBI-taxonomy species name.

Q: How confident is the AlphaFold model at each residue?
A: pLDDT is the predicted lDDT-Cα score: AlphaFold's confidence that the local environment of each residue (all inter-atomic distances within 15 Å) is correctly placed. It is a per-residue number between 0 and 100, with higher meaning more reliable.

Q: How mobile is each atom in the crystal?
A: B-factor (Debye–Waller factor) reflects atomic displacement in the crystal lattice. It is an experimental observable (units Å²), not a prediction; low values mean the atom is pinned down, high values mean it moves or is heterogeneous across the crystal.

Q: Which residues are buried vs exposed?
A: SASA measures how much of the protein is reachable by solvent. It is computed by rolling a water-sized probe over the atomic surface and summing the exposed area (Å²). Per-residue SASA distinguishes core (buried, low SASA) from surface (exposed, high SASA) residues; total SASA is a whole-molecule size measure.

Q: What do the diagnostic plots show?
A: Plot images: a contact map (which residues are close in 3D, as an N×N binary image), a Ramachandran scatter (backbone torsion angles, revealing secondary-structure composition at a glance), and — for AlphaFold structures — a PAE heatmap (pairwise prediction confidence).

Q: What known structures does this most resemble?
A: The Foldseek neighbor list gives the closest experimentally determined structures in the PDB, ranked by structural alignment. TM-score near 1 means near-identical fold; near 0.3 means only rough topology match. This is how one finds what a novel AlphaFold prediction most resembles in the solved-structure universe.

Q: Are the domains correctly placed relative to each other?
A: Predicted aligned error is AlphaFold's pairwise confidence. Unlike pLDDT (per-residue), PAE is per-residue-pair and captures whether two parts of the structure are correctly placed relative to each other. Units are ångströms of expected positional error.

Q: What do the rendered images show?
A: Structure images are PyMOL renders from six orthogonal camera directions. Cartoon representation draws helices as coils and strands as arrows; sticks shows the backbone as bonds; surface shows the solvent-excluded envelope. Rainbow coloring maps sequence position to hue (blue→red, N→C); chain coloring assigns a distinct color per polypeptide.

Q: What are the backbone torsion angles?
A: φ (phi) and ψ (psi) are the two rotatable backbone dihedrals per residue: φ is the C(i-1)–N–Cα–C torsion, ψ is the N–Cα–C–N(i+1) torsion, both in degrees on (−180°, 180°]. α-helical residues cluster near (−60°, −45°); β-strand residues near (−120°, +130°). A Ramachandran plot is simply a scatter of (φ, ψ) for every residue.